Protein AF-A0A494C038-F1 (afdb_monomer_lite)

GO terms:
  GO:0005654 nucleoplasm (C, IDA)

Secondary structure (DSSP, 8-state):
-PPP--TTS-GGGTTS--HHHHHTT-HHHHTSSPEEE-SSTT---EEEHHHHHHTT-EEEEE-SSTT-EEEEE--HHHHTT-

pLDDT: mean 89.25, std 10.22, range [59.44, 97.62]

Radius of gyration: 13.34 Å; chains: 1; bounding box: 34×26×34 Å

Organism: Homo sapiens (NCBI:txid9606)

Foldseek 3Di:
DDDDDPVPQDPVQLVAFAVLCVVVVNVVVRNGDGWDFAPPPPGGHIHRPVSQVVVVFWDWDDDPDDPDIDIHGHPPVVSVVD

Sequence (82 aa):
MEPIVLQSVPHDRYNKTCYICDEQGRESKAATGACMTCNKHGCRQAFHVTCAQFAGLLCEEEGNGADNVQYCGYCKYHFSKL

Structure (mmCIF, N/CA/C/O backbone):
data_AF-A0A494C038-F1
#
_entry.id   AF-A0A494C038-F1
#
loop_
_atom_site.group_PDB
_atom_site.id
_atom_site.type_symbol
_atom_site.label_atom_id
_atom_site.label_alt_id
_atom_site.label_comp_id
_atom_site.label_asym_id
_atom_site.label_entity_id
_atom_site.label_seq_id
_atom_site.pdbx_PDB_ins_code
_atom_site.Cartn_x
_atom_site.Cartn_y
_atom_site.Cartn_z
_atom_site.occupancy
_atom_site.B_iso_or_equiv
_atom_site.auth_seq_id
_atom_site.auth_comp_id
_atom_site.auth_asym_id
_atom_site.auth_atom_id
_atom_site.pdbx_PDB_model_num
ATOM 1 N N . MET A 1 1 ? 21.298 0.762 -9.160 1.00 75.44 1 MET A N 1
ATOM 2 C CA . MET A 1 1 ? 19.842 0.773 -9.402 1.00 75.44 1 MET A CA 1
ATOM 3 C C . MET A 1 1 ? 19.623 0.247 -10.807 1.00 75.44 1 MET A C 1
ATOM 5 O O . MET A 1 1 ? 20.128 0.842 -11.750 1.00 75.44 1 MET A O 1
ATOM 9 N N . GLU A 1 2 ? 18.995 -0.916 -10.915 1.00 81.44 2 GLU A N 1
ATOM 10 C CA . GLU A 1 2 ? 18.631 -1.567 -12.180 1.00 81.44 2 GLU A CA 1
ATOM 11 C C . GLU A 1 2 ? 17.270 -1.043 -12.692 1.00 81.44 2 GLU A C 1
ATOM 13 O O . GLU A 1 2 ? 16.547 -0.397 -11.923 1.00 81.44 2 GLU A O 1
ATOM 18 N N . PRO A 1 3 ? 16.916 -1.226 -13.980 1.00 89.12 3 PRO A N 1
ATOM 19 C CA . PRO A 1 3 ? 15.651 -0.724 -14.513 1.00 89.12 3 PRO A CA 1
ATOM 20 C C . PRO A 1 3 ? 14.434 -1.398 -13.867 1.00 89.12 3 PRO A C 1
ATOM 22 O O . PRO A 1 3 ? 14.426 -2.597 -13.598 1.00 89.12 3 PRO A O 1
ATOM 25 N N . ILE A 1 4 ? 13.365 -0.622 -13.677 1.00 87.88 4 ILE A N 1
ATOM 26 C CA . ILE A 1 4 ? 12.109 -1.116 -13.105 1.00 87.88 4 ILE A CA 1
ATOM 27 C C . ILE A 1 4 ? 11.360 -1.946 -14.154 1.00 87.88 4 ILE A C 1
ATOM 29 O O . ILE A 1 4 ? 10.958 -1.430 -15.199 1.00 87.88 4 ILE A O 1
ATOM 33 N N . VAL A 1 5 ? 11.109 -3.221 -13.850 1.00 91.00 5 VAL A N 1
ATOM 34 C CA . VAL A 1 5 ? 10.335 -4.124 -14.713 1.00 91.00 5 VAL A CA 1
ATOM 35 C C . VAL A 1 5 ? 8.868 -4.116 -14.286 1.00 91.00 5 VAL A C 1
ATOM 37 O O . VAL A 1 5 ? 8.488 -4.738 -13.300 1.00 91.00 5 VAL A O 1
ATOM 40 N N . LEU A 1 6 ? 8.023 -3.403 -15.036 1.00 90.06 6 LEU A N 1
ATOM 41 C CA . LEU A 1 6 ? 6.583 -3.310 -14.747 1.00 90.06 6 LEU A CA 1
ATOM 42 C C . LEU A 1 6 ? 5.768 -4.473 -15.327 1.00 90.06 6 LEU A C 1
ATOM 44 O O . LEU A 1 6 ? 4.705 -4.798 -14.810 1.00 90.06 6 LEU A O 1
ATOM 48 N N . GLN A 1 7 ? 6.262 -5.111 -16.390 1.00 92.31 7 GLN A N 1
ATOM 49 C CA . GLN A 1 7 ? 5.553 -6.179 -17.110 1.00 92.31 7 GLN A CA 1
ATOM 50 C C . GLN A 1 7 ? 5.313 -7.429 -16.251 1.00 92.31 7 GLN A C 1
ATOM 52 O O . GLN A 1 7 ? 4.400 -8.202 -16.519 1.00 92.31 7 GLN A O 1
ATOM 57 N N . SER A 1 8 ? 6.121 -7.623 -15.210 1.00 90.69 8 SER A N 1
ATOM 58 C CA . SER A 1 8 ? 6.013 -8.727 -14.257 1.00 90.69 8 SER A CA 1
ATOM 59 C C . SER A 1 8 ? 5.020 -8.458 -13.121 1.00 90.69 8 SER A C 1
ATOM 61 O O . SER A 1 8 ? 4.779 -9.350 -12.308 1.00 90.69 8 SER A O 1
ATOM 63 N N . VAL A 1 9 ? 4.421 -7.263 -13.040 1.00 92.31 9 VAL A N 1
ATOM 64 C CA . VAL A 1 9 ? 3.398 -6.946 -12.036 1.00 92.31 9 VAL A CA 1
ATOM 65 C C . VAL A 1 9 ? 2.056 -7.548 -12.475 1.00 92.31 9 VAL A C 1
ATOM 67 O O . VAL A 1 9 ? 1.515 -7.134 -13.499 1.00 92.31 9 VAL A O 1
ATOM 70 N N . PRO A 1 10 ? 1.462 -8.488 -11.711 1.00 93.94 10 PRO A N 1
ATOM 71 C CA . PRO A 1 10 ? 0.178 -9.079 -12.080 1.00 93.94 10 PRO A CA 1
ATOM 72 C C . PRO A 1 10 ? -0.933 -8.027 -12.170 1.00 93.94 10 PRO A C 1
ATOM 74 O O . PRO A 1 10 ? -1.084 -7.213 -11.254 1.00 93.94 10 PRO A O 1
ATOM 77 N N . HIS A 1 11 ? -1.757 -8.094 -13.223 1.00 91.19 11 HIS A N 1
ATOM 78 C CA . HIS A 1 11 ? -2.867 -7.158 -13.450 1.00 91.19 11 HIS A CA 1
ATOM 79 C C . HIS A 1 11 ? -3.824 -7.054 -12.254 1.00 91.19 11 HIS A C 1
ATOM 81 O O . HIS A 1 11 ? -4.265 -5.960 -11.912 1.00 91.19 11 HIS A O 1
ATOM 87 N N . ASP A 1 12 ? -4.067 -8.160 -11.549 1.00 92.19 12 ASP A N 1
ATOM 88 C CA . ASP A 1 12 ? -4.932 -8.182 -10.368 1.00 92.19 12 ASP A CA 1
ATOM 89 C C . ASP A 1 12 ? -4.475 -7.240 -9.252 1.00 92.19 12 ASP A C 1
ATOM 91 O O . ASP A 1 12 ? -5.308 -6.806 -8.457 1.00 92.19 12 ASP A O 1
ATOM 95 N N . ARG A 1 13 ? -3.182 -6.886 -9.184 1.00 93.75 13 ARG A N 1
ATOM 96 C CA . ARG A 1 13 ? -2.679 -5.913 -8.203 1.00 93.75 13 ARG A CA 1
ATOM 97 C C . ARG A 1 13 ? -3.203 -4.504 -8.463 1.00 93.75 13 ARG A C 1
ATOM 99 O O . ARG A 1 13 ? -3.373 -3.759 -7.504 1.00 93.75 13 ARG A O 1
ATOM 106 N N . TYR A 1 14 ? -3.479 -4.156 -9.717 1.00 92.25 14 TYR A N 1
ATOM 107 C CA . TYR A 1 14 ? -4.052 -2.861 -10.098 1.00 92.25 14 TYR A CA 1
ATOM 108 C C . TYR A 1 14 ? -5.559 -2.782 -9.832 1.00 92.25 14 TYR A C 1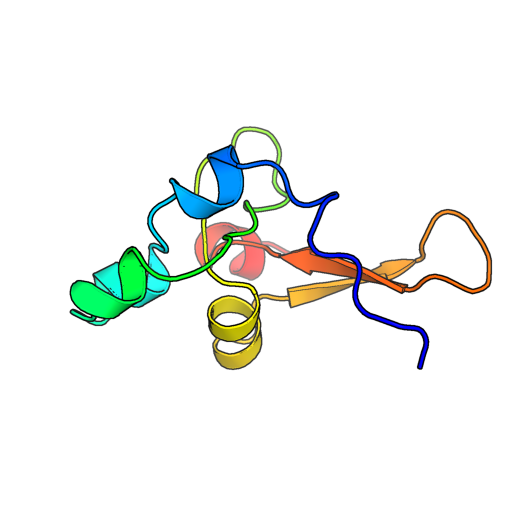
ATOM 110 O O . TYR A 1 14 ? -6.109 -1.696 -9.711 1.00 92.25 14 TYR A O 1
ATOM 118 N N . ASN A 1 15 ? -6.219 -3.933 -9.691 1.00 90.69 15 ASN A N 1
ATOM 119 C CA . ASN A 1 15 ? -7.657 -4.023 -9.428 1.00 90.69 15 ASN A CA 1
ATOM 120 C C . ASN A 1 15 ? -7.991 -4.059 -7.927 1.00 90.69 15 ASN A C 1
ATOM 122 O O . ASN A 1 15 ? -9.154 -4.198 -7.549 1.00 90.69 15 ASN A O 1
ATOM 126 N N . LYS A 1 16 ? -6.984 -4.004 -7.048 1.00 92.69 16 LYS A N 1
ATOM 127 C CA . LYS A 1 16 ? -7.194 -3.981 -5.598 1.00 92.69 16 LYS A CA 1
ATOM 128 C C . LYS A 1 16 ? -7.403 -2.551 -5.117 1.00 92.69 16 LYS A C 1
ATOM 130 O O . LYS A 1 16 ? -6.622 -1.665 -5.443 1.00 92.69 16 LYS A O 1
ATOM 135 N N . THR A 1 17 ? -8.387 -2.371 -4.246 1.00 93.38 17 THR A N 1
ATOM 136 C CA . THR A 1 17 ? -8.598 -1.111 -3.533 1.00 93.38 17 THR A CA 1
ATOM 137 C C . THR A 1 17 ? -7.581 -0.962 -2.407 1.00 93.38 17 THR A C 1
ATOM 139 O O . THR A 1 17 ? -7.461 -1.837 -1.546 1.00 93.38 17 THR A O 1
ATOM 142 N N . CYS A 1 18 ? -6.874 0.168 -2.380 1.00 95.94 18 CYS A N 1
ATOM 143 C CA . CYS A 1 18 ? -6.023 0.529 -1.251 1.00 95.94 18 CYS A CA 1
ATOM 144 C C . CYS A 1 18 ? -6.877 0.997 -0.063 1.00 95.94 18 CYS A C 1
ATOM 146 O O . CYS A 1 18 ? -7.383 2.122 -0.080 1.00 95.94 18 CYS A O 1
ATOM 148 N N . TYR A 1 19 ? -6.977 0.188 0.999 1.00 95.19 19 TYR A N 1
ATOM 149 C CA . TYR A 1 19 ? -7.809 0.526 2.166 1.00 95.19 19 TYR A CA 1
ATOM 150 C C . TYR A 1 19 ? -7.343 1.813 2.872 1.00 95.19 19 TYR A C 1
ATOM 152 O O . TYR A 1 19 ? -8.145 2.552 3.425 1.00 95.19 19 TYR A O 1
ATOM 160 N N . ILE A 1 20 ? -6.044 2.127 2.814 1.00 95.31 20 ILE A N 1
ATOM 161 C CA . ILE A 1 20 ? -5.481 3.349 3.411 1.00 95.31 20 ILE A CA 1
ATOM 162 C C . ILE A 1 20 ? -5.928 4.596 2.635 1.00 95.31 20 ILE A C 1
ATOM 164 O O . ILE A 1 20 ? -6.125 5.658 3.222 1.00 95.31 20 ILE A O 1
ATOM 168 N N . CYS A 1 21 ? -6.056 4.499 1.309 1.00 95.06 21 CYS A N 1
ATOM 169 C CA . CYS A 1 21 ? -6.596 5.593 0.503 1.00 95.06 21 CYS A CA 1
ATOM 170 C C . CYS A 1 21 ? -8.093 5.772 0.765 1.00 95.06 21 CYS A C 1
ATOM 172 O O . CYS A 1 21 ? -8.534 6.911 0.898 1.00 95.06 21 CYS A O 1
ATOM 174 N N . ASP A 1 22 ? -8.821 4.661 0.874 1.00 92.31 22 ASP A N 1
ATOM 175 C CA . ASP A 1 22 ? -10.254 4.624 1.176 1.00 92.31 22 ASP A CA 1
ATOM 176 C C . ASP A 1 22 ? -10.565 5.267 2.539 1.00 92.31 22 ASP A C 1
ATOM 178 O O . ASP A 1 22 ? -11.318 6.234 2.610 1.00 92.31 22 ASP A O 1
ATOM 182 N N . GLU A 1 23 ? -9.855 4.867 3.603 1.00 92.06 23 GLU A N 1
ATOM 183 C CA . GLU A 1 23 ? -9.961 5.470 4.946 1.00 92.06 23 GLU A CA 1
ATOM 184 C C . GLU A 1 23 ? -9.668 6.980 4.965 1.00 92.06 23 GLU A C 1
ATOM 186 O O . GLU A 1 23 ? -10.131 7.699 5.847 1.00 92.06 23 GLU A O 1
ATOM 191 N N . GLN A 1 24 ? -8.873 7.472 4.013 1.00 90.69 24 GLN A N 1
ATOM 192 C CA . GLN A 1 24 ? -8.520 8.889 3.894 1.00 90.69 24 GLN A CA 1
ATOM 193 C C . GLN A 1 24 ? -9.448 9.662 2.944 1.00 90.69 24 GLN A C 1
ATOM 195 O O . GLN A 1 24 ? -9.159 10.818 2.634 1.00 90.69 24 GLN A O 1
ATOM 200 N N . GLY A 1 25 ? -10.516 9.037 2.437 1.00 87.44 25 GLY A N 1
ATOM 201 C CA . GLY A 1 25 ? -11.456 9.652 1.496 1.00 87.44 25 GLY A CA 1
ATOM 202 C C . GLY A 1 25 ? -10.840 9.964 0.128 1.00 87.44 25 GLY A C 1
ATOM 203 O O . GLY A 1 25 ? -11.300 10.856 -0.581 1.00 87.44 25 GLY A O 1
ATOM 204 N N . ARG A 1 26 ? -9.755 9.277 -0.255 1.00 81.06 26 ARG A N 1
ATOM 205 C CA . ARG A 1 26 ? -9.035 9.508 -1.517 1.00 81.06 26 ARG A CA 1
ATOM 206 C C . ARG A 1 26 ? -9.541 8.564 -2.609 1.00 81.06 26 ARG A C 1
ATOM 208 O O . ARG A 1 26 ? -8.766 7.760 -3.124 1.00 81.06 26 ARG A O 1
ATOM 215 N N . GLU A 1 27 ? -10.818 8.678 -2.974 1.00 69.31 27 GLU A N 1
ATOM 216 C CA . GLU A 1 27 ? -11.509 7.762 -3.904 1.00 69.31 27 GLU A CA 1
ATOM 217 C C . GLU A 1 27 ? -10.784 7.612 -5.254 1.00 69.31 27 GLU A C 1
ATOM 219 O O . GLU A 1 27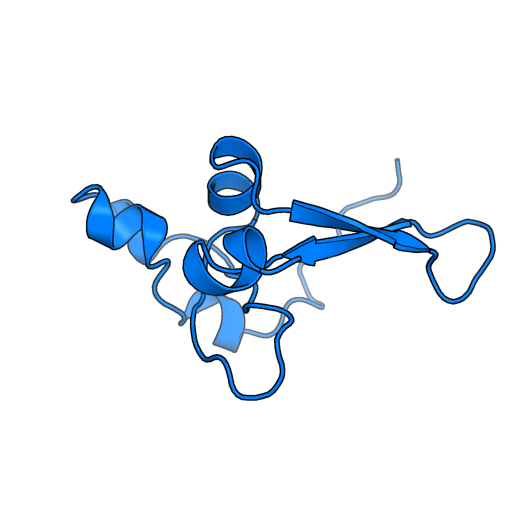 ? -10.486 6.501 -5.690 1.00 69.31 27 GLU A O 1
ATOM 224 N N . SER A 1 28 ? -10.379 8.721 -5.884 1.00 68.06 28 SER A N 1
ATOM 225 C CA . SER A 1 28 ? -9.684 8.696 -7.184 1.00 68.06 28 SER A CA 1
ATOM 226 C C . SER A 1 28 ? -8.291 8.059 -7.129 1.00 68.06 28 SER A C 1
ATOM 228 O O . SER A 1 28 ? -7.824 7.471 -8.107 1.00 68.06 28 SER A O 1
ATOM 230 N N . LYS A 1 29 ? -7.614 8.142 -5.976 1.00 66.50 29 LYS A N 1
ATOM 231 C CA . LYS A 1 29 ? -6.282 7.552 -5.780 1.00 66.50 29 LYS A CA 1
ATOM 232 C C . LYS A 1 29 ? -6.356 6.103 -5.317 1.00 66.50 29 LYS A C 1
ATOM 234 O O . LYS A 1 29 ? -5.418 5.368 -5.588 1.00 66.50 29 LYS A O 1
ATOM 239 N N . ALA A 1 30 ? -7.439 5.680 -4.660 1.00 71.38 30 ALA A N 1
ATOM 240 C CA . ALA A 1 30 ? -7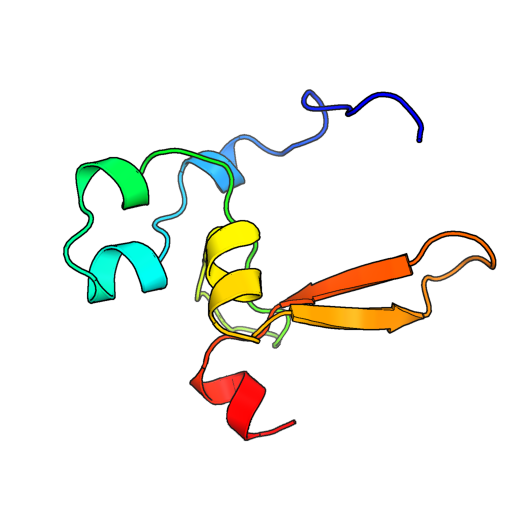.616 4.309 -4.179 1.00 71.38 30 ALA A CA 1
ATOM 241 C C . ALA A 1 30 ? -7.671 3.267 -5.312 1.00 71.38 30 ALA A C 1
ATOM 243 O O . ALA A 1 30 ? -7.331 2.112 -5.062 1.00 71.38 30 ALA A O 1
ATOM 244 N N . ALA A 1 31 ? -8.040 3.692 -6.529 1.00 68.81 31 ALA A N 1
ATOM 245 C CA . ALA A 1 31 ? -8.072 2.880 -7.750 1.00 68.81 31 ALA A CA 1
ATOM 246 C C . ALA A 1 31 ? -6.839 3.056 -8.666 1.00 68.81 31 ALA A C 1
ATOM 248 O O . ALA A 1 31 ? -6.750 2.407 -9.705 1.00 68.81 31 ALA A O 1
ATOM 249 N N . THR A 1 32 ? -5.900 3.950 -8.328 1.00 83.88 32 THR A N 1
ATOM 250 C CA . THR A 1 32 ? -4.756 4.273 -9.197 1.00 83.88 32 THR A CA 1
ATOM 251 C C . THR A 1 32 ? -3.463 3.674 -8.642 1.00 83.88 32 THR A C 1
ATOM 253 O O . THR A 1 32 ? -2.861 4.238 -7.730 1.00 83.88 32 THR A O 1
ATOM 256 N N . GLY A 1 33 ? -2.995 2.577 -9.245 1.00 90.81 33 GLY A N 1
ATOM 257 C CA . GLY A 1 33 ? -1.701 1.951 -8.942 1.00 90.81 33 GLY A CA 1
ATOM 258 C C . GLY A 1 33 ? -1.806 0.471 -8.574 1.00 90.81 33 GLY A C 1
ATOM 259 O O . GLY A 1 33 ? -2.889 -0.057 -8.358 1.00 90.81 33 GLY A O 1
ATOM 260 N N . ALA A 1 34 ? -0.664 -0.218 -8.518 1.00 94.69 34 ALA A N 1
ATOM 261 C CA . ALA A 1 34 ? -0.610 -1.605 -8.062 1.00 94.69 34 ALA A CA 1
ATOM 262 C C . ALA A 1 34 ? -0.533 -1.663 -6.530 1.00 94.69 34 ALA A C 1
ATOM 264 O O . ALA A 1 34 ? 0.369 -1.080 -5.919 1.00 94.69 34 ALA A O 1
ATOM 265 N N . CYS A 1 35 ? -1.442 -2.404 -5.904 1.00 96.00 35 CYS A N 1
ATOM 266 C CA . CYS A 1 35 ? -1.379 -2.688 -4.477 1.00 96.00 35 CYS A CA 1
ATOM 267 C C . CYS A 1 35 ? -0.514 -3.917 -4.172 1.00 96.00 35 CYS A C 1
ATOM 269 O O . CYS A 1 35 ? -0.442 -4.879 -4.941 1.00 96.00 35 CYS A O 1
ATOM 271 N N . MET A 1 36 ? 0.065 -3.916 -2.975 1.00 95.94 36 MET A N 1
ATOM 272 C CA . MET A 1 36 ? 0.518 -5.126 -2.298 1.00 95.94 36 MET A CA 1
ATOM 273 C C . MET A 1 36 ? -0.549 -5.600 -1.304 1.00 95.94 36 MET A C 1
ATOM 275 O O . MET A 1 36 ? -1.482 -4.865 -0.974 1.00 95.94 36 MET A O 1
ATOM 279 N N . THR A 1 37 ? -0.432 -6.844 -0.847 1.00 97.00 37 THR A N 1
ATOM 280 C CA . THR A 1 37 ? -1.344 -7.440 0.143 1.00 97.00 37 THR A CA 1
ATOM 281 C C . THR A 1 37 ? -0.609 -7.627 1.463 1.00 97.00 37 THR A C 1
ATOM 283 O O . THR A 1 37 ? 0.604 -7.826 1.470 1.00 97.00 37 THR A O 1
ATOM 286 N N . CYS A 1 38 ? -1.341 -7.561 2.574 1.00 97.31 38 CYS A N 1
ATOM 287 C CA . CYS A 1 38 ? -0.802 -7.880 3.889 1.00 97.31 38 CYS A CA 1
ATOM 288 C C . CYS A 1 38 ? -0.134 -9.268 3.898 1.00 97.31 38 CYS A C 1
ATOM 290 O O . CYS A 1 38 ? -0.736 -10.245 3.460 1.00 97.31 38 CYS A O 1
ATOM 292 N N . ASN A 1 39 ? 1.073 -9.357 4.460 1.00 96.75 39 ASN A N 1
ATOM 293 C CA . ASN A 1 39 ? 1.874 -10.585 4.507 1.00 96.75 39 ASN A CA 1
ATOM 294 C C . ASN A 1 39 ? 1.328 -11.641 5.490 1.00 96.75 39 ASN A C 1
ATOM 296 O O . ASN A 1 39 ? 1.759 -12.791 5.495 1.00 96.75 39 ASN A O 1
ATOM 300 N N . LYS A 1 40 ? 0.350 -11.288 6.337 1.00 96.62 40 LYS A N 1
ATOM 301 C CA . LYS A 1 40 ? -0.287 -12.257 7.232 1.00 96.62 40 LYS A CA 1
ATOM 302 C C . LYS A 1 40 ? -1.175 -13.212 6.434 1.00 96.62 40 LYS A C 1
ATOM 304 O O . LYS A 1 40 ? -2.139 -12.784 5.800 1.00 96.62 40 LYS A O 1
ATOM 309 N N . HIS A 1 41 ? -0.912 -14.512 6.565 1.00 95.88 41 HIS A N 1
ATOM 310 C CA . HIS A 1 41 ? -1.714 -15.567 5.947 1.00 95.88 41 HIS A CA 1
ATOM 311 C C . HIS A 1 41 ? -3.223 -15.385 6.200 1.00 95.88 41 HIS A C 1
ATOM 313 O O . HIS A 1 41 ? -3.664 -15.222 7.339 1.00 95.88 41 HIS A O 1
ATOM 319 N N . GLY A 1 42 ? -4.011 -15.414 5.122 1.00 95.88 42 GLY A N 1
ATOM 320 C CA . GLY A 1 42 ? -5.468 -15.245 5.154 1.00 95.88 42 GLY A CA 1
ATOM 321 C C . GLY A 1 42 ? -5.959 -13.794 5.230 1.00 95.88 42 GLY A C 1
ATOM 322 O O . GLY A 1 42 ? -7.157 -13.554 5.068 1.00 95.88 42 GLY A O 1
ATOM 323 N N . CYS A 1 43 ? -5.078 -12.808 5.426 1.00 97.38 43 CYS A N 1
ATOM 324 C CA . CYS A 1 43 ? -5.468 -11.403 5.396 1.00 97.38 43 CYS A CA 1
ATOM 325 C C . CYS A 1 43 ? -5.681 -10.926 3.954 1.00 97.38 43 CYS A C 1
ATOM 327 O O . CYS A 1 43 ? -4.853 -11.157 3.079 1.00 97.38 43 CYS A O 1
ATOM 329 N N . ARG A 1 44 ? -6.792 -10.224 3.708 1.00 95.75 44 ARG A N 1
ATOM 330 C CA . ARG A 1 44 ? -7.152 -9.694 2.379 1.00 95.75 44 ARG A CA 1
ATOM 331 C C . ARG A 1 44 ? -6.954 -8.184 2.247 1.00 95.75 44 ARG A C 1
ATOM 333 O O . ARG A 1 44 ? -7.326 -7.615 1.226 1.00 95.75 44 ARG A O 1
ATOM 340 N N . GLN A 1 45 ? -6.399 -7.539 3.275 1.00 97.19 45 GLN A N 1
ATOM 341 C CA . GLN A 1 45 ? -6.135 -6.104 3.248 1.00 97.19 45 GLN A CA 1
ATOM 342 C C . GLN A 1 45 ? -5.063 -5.793 2.205 1.00 97.19 45 GLN A C 1
ATOM 344 O O . GLN A 1 45 ? -3.991 -6.404 2.214 1.00 97.19 45 GLN A O 1
ATOM 349 N N . ALA A 1 46 ? -5.364 -4.837 1.331 1.00 96.81 46 ALA A N 1
ATOM 350 C CA . ALA A 1 46 ? -4.493 -4.401 0.253 1.00 96.81 46 ALA A CA 1
ATOM 351 C C . ALA A 1 46 ? -4.248 -2.895 0.337 1.00 96.81 46 ALA A C 1
ATOM 353 O O . ALA A 1 46 ? -5.103 -2.125 0.778 1.00 96.81 46 ALA A O 1
ATOM 354 N N . PHE A 1 47 ? -3.052 -2.480 -0.054 1.00 97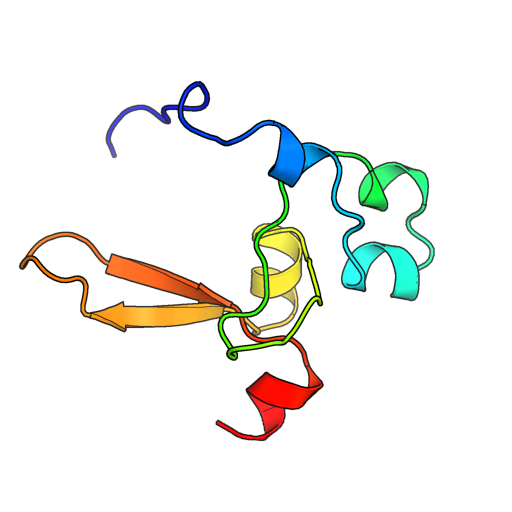.06 47 PHE A N 1
ATOM 355 C CA . PHE A 1 47 ? -2.620 -1.094 0.033 1.00 97.06 47 PHE A CA 1
ATOM 356 C C . PHE A 1 47 ? -1.511 -0.807 -0.971 1.00 97.06 47 PHE A C 1
ATOM 358 O O . PHE A 1 47 ? -0.743 -1.691 -1.351 1.00 97.06 47 PHE A O 1
ATOM 365 N N . HIS A 1 48 ? -1.402 0.450 -1.389 1.00 96.62 48 HIS A N 1
ATOM 366 C CA . HIS A 1 48 ? -0.251 0.894 -2.163 1.00 96.62 48 HIS A CA 1
ATOM 367 C C . HIS A 1 48 ? 1.023 0.795 -1.327 1.00 96.62 48 HIS A C 1
ATOM 369 O O . HIS A 1 48 ? 1.015 1.127 -0.139 1.00 96.62 48 HIS A O 1
ATOM 375 N N . VAL A 1 49 ? 2.127 0.423 -1.977 1.00 95.50 49 VAL A N 1
ATOM 376 C CA . VAL A 1 49 ? 3.456 0.352 -1.348 1.00 95.50 49 VAL A CA 1
ATOM 377 C C . VAL A 1 49 ? 3.808 1.688 -0.687 1.00 95.50 49 VAL A C 1
ATOM 379 O O . VAL A 1 49 ? 4.159 1.727 0.487 1.00 95.50 49 VAL A O 1
ATOM 382 N N . THR A 1 50 ? 3.597 2.802 -1.392 1.00 94.69 50 THR A N 1
ATOM 383 C CA . THR A 1 50 ? 3.841 4.152 -0.858 1.00 94.69 50 THR A CA 1
ATOM 384 C C . THR A 1 50 ? 2.936 4.487 0.326 1.00 94.69 50 THR A C 1
ATOM 386 O O . THR A 1 50 ? 3.381 5.115 1.279 1.00 94.69 50 THR A O 1
ATOM 389 N N . CYS A 1 51 ? 1.676 4.043 0.320 1.00 95.69 51 CYS A N 1
ATOM 390 C CA . CYS A 1 51 ? 0.760 4.268 1.441 1.00 95.69 51 CYS A CA 1
ATOM 391 C C . CYS A 1 51 ? 1.185 3.495 2.693 1.00 95.69 51 CYS A C 1
ATOM 393 O O . CYS A 1 51 ? 1.135 4.059 3.783 1.00 95.69 51 CYS A O 1
ATOM 395 N N . ALA A 1 52 ? 1.635 2.246 2.547 1.00 96.38 52 ALA A N 1
ATOM 396 C CA . ALA A 1 52 ? 2.211 1.498 3.660 1.00 96.38 52 ALA A CA 1
ATOM 397 C C . ALA A 1 52 ? 3.512 2.124 4.161 1.00 96.38 52 ALA A C 1
ATOM 399 O O . ALA A 1 52 ? 3.685 2.243 5.369 1.00 96.38 52 ALA A O 1
ATOM 400 N N . GLN A 1 53 ? 4.382 2.584 3.260 1.00 96.12 53 GLN A N 1
ATOM 401 C CA . GLN A 1 53 ? 5.621 3.268 3.629 1.00 96.12 53 GLN A CA 1
ATOM 402 C C . GLN A 1 53 ? 5.346 4.521 4.472 1.00 96.12 53 GLN A C 1
ATOM 404 O O . GLN A 1 53 ? 5.882 4.649 5.567 1.00 96.12 53 GLN A O 1
ATOM 409 N N . PHE A 1 54 ? 4.457 5.409 4.009 1.00 95.31 54 PHE A N 1
ATOM 410 C CA . PHE A 1 54 ? 4.070 6.612 4.760 1.00 9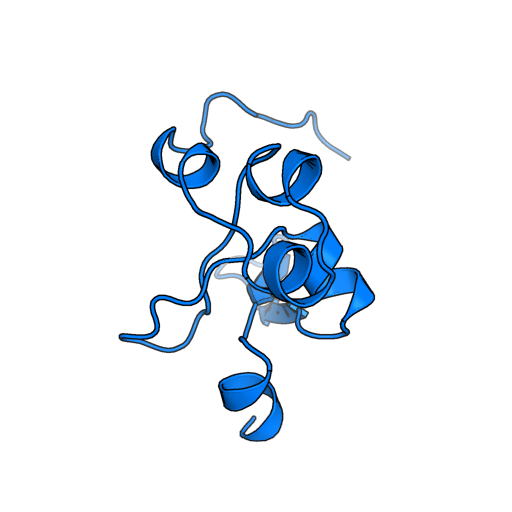5.31 54 PHE A CA 1
ATOM 411 C C . PHE A 1 54 ? 3.413 6.294 6.106 1.00 95.31 54 PHE A C 1
ATOM 413 O O . PHE A 1 54 ? 3.540 7.071 7.047 1.00 95.31 54 PHE A O 1
ATOM 420 N N . ALA A 1 55 ? 2.701 5.171 6.197 1.00 95.75 55 ALA A N 1
ATOM 421 C CA . ALA A 1 55 ? 2.058 4.722 7.425 1.00 95.75 55 ALA A CA 1
ATOM 422 C C . ALA A 1 55 ? 2.990 3.919 8.355 1.00 95.75 55 ALA A C 1
ATOM 424 O O . ALA A 1 55 ? 2.537 3.504 9.419 1.00 95.75 55 ALA A O 1
ATOM 425 N N . GLY A 1 56 ? 4.250 3.676 7.971 1.00 96.56 56 GLY A N 1
ATOM 426 C CA . GLY A 1 56 ? 5.196 2.876 8.757 1.00 96.56 56 GLY A CA 1
ATOM 427 C C . GLY A 1 56 ? 4.846 1.385 8.830 1.00 96.56 56 GLY A C 1
ATOM 428 O O . GLY A 1 56 ? 5.128 0.745 9.831 1.00 96.56 56 GLY A O 1
ATOM 429 N N . LEU A 1 57 ? 4.192 0.843 7.799 1.00 97.44 57 LEU A N 1
ATOM 430 C CA . LEU A 1 57 ? 3.647 -0.522 7.762 1.00 97.44 57 LEU A CA 1
ATOM 431 C C . LEU A 1 57 ? 4.476 -1.516 6.926 1.00 97.44 57 LEU A C 1
ATOM 433 O O . LEU A 1 57 ? 4.059 -2.665 6.752 1.00 97.44 57 LEU A O 1
ATOM 437 N N . LEU A 1 58 ? 5.597 -1.069 6.353 1.00 96.19 58 LEU A N 1
ATOM 438 C CA . LEU A 1 58 ? 6.534 -1.924 5.621 1.00 96.19 58 LEU A CA 1
ATOM 439 C C . LEU A 1 58 ? 7.617 -2.449 6.562 1.00 96.19 58 LEU A C 1
ATOM 441 O O . LEU A 1 58 ? 8.144 -1.697 7.378 1.00 96.19 58 LEU A O 1
ATOM 445 N N . CYS A 1 59 ? 7.965 -3.718 6.398 1.00 93.69 59 CYS A N 1
ATOM 446 C CA . CYS A 1 59 ? 9.051 -4.381 7.102 1.00 93.69 59 CYS A CA 1
ATOM 447 C C . CYS A 1 59 ? 10.057 -4.920 6.084 1.00 93.69 59 CYS A C 1
ATOM 449 O O . CYS A 1 59 ? 9.677 -5.405 5.016 1.00 93.69 59 CYS A O 1
ATOM 451 N N . GLU A 1 60 ? 11.333 -4.822 6.432 1.00 91.31 60 GLU A N 1
ATOM 452 C CA . GLU A 1 60 ? 12.421 -5.468 5.703 1.00 91.31 60 GLU A CA 1
ATOM 453 C C . GLU A 1 60 ? 1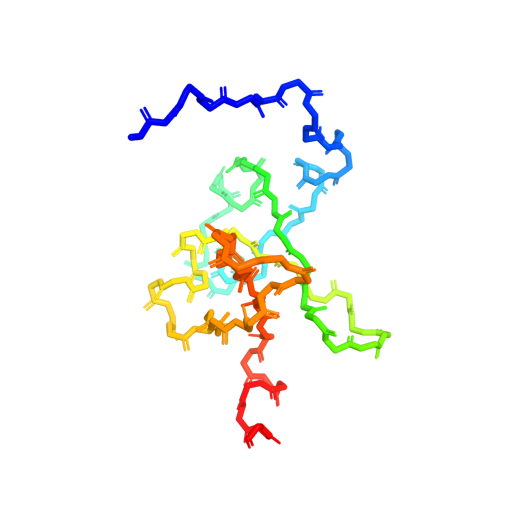2.566 -6.905 6.203 1.00 91.31 60 GLU A C 1
ATOM 455 O O . GLU A 1 60 ? 12.607 -7.147 7.408 1.00 91.31 60 GLU A O 1
ATOM 460 N N . GLU A 1 61 ? 12.628 -7.853 5.277 1.00 85.81 61 GLU A N 1
ATOM 461 C CA . GLU A 1 61 ? 12.926 -9.255 5.543 1.00 85.81 61 GLU A CA 1
ATOM 462 C C . GLU A 1 61 ? 14.173 -9.668 4.752 1.00 85.81 61 GLU A C 1
ATOM 464 O O . GLU A 1 61 ? 14.390 -9.233 3.612 1.00 85.81 61 GLU A O 1
ATOM 469 N N . GLU A 1 62 ? 15.007 -10.504 5.377 1.00 76.62 62 GLU A N 1
ATOM 470 C CA . GLU A 1 62 ? 16.182 -11.093 4.737 1.00 76.62 62 GLU A CA 1
ATOM 471 C C . GLU A 1 62 ? 15.715 -11.941 3.549 1.00 76.62 62 GLU A C 1
ATOM 473 O O . GLU A 1 62 ? 14.987 -12.923 3.710 1.00 76.62 62 GLU A O 1
ATOM 478 N N . GLY A 1 63 ? 16.086 -11.539 2.332 1.00 65.06 63 GLY A N 1
ATOM 479 C CA . GLY A 1 63 ? 15.738 -12.301 1.141 1.00 65.06 63 GLY A CA 1
ATOM 480 C C . GLY A 1 63 ? 16.485 -13.633 1.078 1.00 65.06 63 GLY A C 1
ATOM 481 O O . GLY A 1 63 ? 17.560 -13.810 1.647 1.00 65.06 63 GLY A O 1
ATOM 482 N N . ASN A 1 64 ? 15.944 -14.576 0.306 1.00 65.44 64 ASN A N 1
ATOM 483 C CA . ASN A 1 64 ? 16.508 -15.917 0.096 1.00 65.44 64 ASN A CA 1
ATOM 484 C C . ASN A 1 64 ? 17.869 -15.953 -0.654 1.00 65.44 64 ASN A C 1
ATOM 486 O O . ASN A 1 64 ? 18.303 -17.022 -1.081 1.00 65.44 64 ASN A O 1
ATOM 490 N N . GLY A 1 65 ? 18.552 -14.819 -0.830 1.00 60.53 65 GLY A N 1
ATOM 491 C CA . GLY A 1 65 ? 19.866 -14.702 -1.462 1.00 60.53 65 GLY A CA 1
ATOM 492 C C . GLY A 1 65 ? 20.536 -13.386 -1.068 1.00 60.53 65 GLY A C 1
ATOM 493 O O . GLY A 1 65 ? 19.854 -12.376 -0.923 1.00 60.53 65 GLY A O 1
ATOM 494 N N . ALA A 1 66 ? 21.859 -13.419 -0.900 1.00 59.44 66 ALA A N 1
ATOM 495 C CA . ALA A 1 66 ? 22.673 -12.437 -0.173 1.00 59.44 66 ALA A CA 1
ATOM 496 C C . ALA A 1 66 ? 22.604 -10.963 -0.642 1.00 59.44 66 ALA A C 1
ATOM 498 O O . ALA A 1 66 ? 23.162 -10.110 0.038 1.00 59.44 66 ALA A O 1
ATOM 499 N N . ASP A 1 67 ? 21.901 -10.652 -1.737 1.00 65.81 67 ASP A N 1
ATOM 500 C CA . ASP A 1 67 ? 21.874 -9.314 -2.346 1.00 65.81 67 ASP A CA 1
ATOM 501 C C . ASP A 1 67 ? 20.463 -8.722 -2.552 1.00 65.81 67 ASP A C 1
ATOM 503 O O . ASP A 1 67 ? 20.342 -7.586 -3.008 1.00 65.81 67 ASP A O 1
ATOM 507 N N . ASN A 1 68 ? 19.384 -9.441 -2.203 1.00 69.88 68 ASN A N 1
ATOM 508 C CA . ASN A 1 68 ? 18.012 -8.952 -2.398 1.00 69.88 68 ASN A CA 1
ATOM 509 C C . ASN A 1 68 ? 17.310 -8.706 -1.058 1.00 69.88 68 ASN A C 1
ATOM 511 O O . ASN A 1 68 ? 16.969 -9.649 -0.349 1.00 69.88 68 ASN A O 1
ATOM 515 N N . VAL A 1 69 ? 17.034 -7.440 -0.737 1.00 80.88 69 VAL A N 1
ATOM 516 C CA . VAL A 1 69 ? 16.164 -7.075 0.394 1.00 80.88 69 VAL A CA 1
ATOM 517 C C . VAL A 1 69 ? 14.710 -7.274 -0.021 1.00 80.88 69 VAL A C 1
ATOM 519 O O . VAL A 1 69 ? 14.260 -6.706 -1.021 1.00 80.88 69 VAL A O 1
ATOM 522 N N . GLN A 1 70 ? 13.961 -8.070 0.742 1.00 86.44 70 GLN A N 1
ATOM 523 C CA . GLN A 1 70 ? 12.535 -8.248 0.508 1.00 86.44 70 GLN A CA 1
ATOM 524 C C . GLN A 1 70 ? 11.747 -7.299 1.409 1.00 86.44 70 GLN A C 1
ATOM 526 O O . GLN A 1 70 ? 11.881 -7.325 2.625 1.00 86.44 70 GLN A O 1
ATOM 531 N N . TYR A 1 71 ? 10.878 -6.483 0.816 1.00 91.12 71 TYR A N 1
ATOM 532 C CA . TYR A 1 71 ? 9.935 -5.667 1.578 1.00 91.12 71 TYR A CA 1
ATOM 533 C C . TYR A 1 71 ? 8.580 -6.363 1.653 1.00 91.12 71 TYR A C 1
ATOM 535 O O . TYR A 1 71 ? 7.923 -6.591 0.632 1.00 91.12 71 TYR A O 1
ATOM 543 N N . CYS A 1 72 ? 8.136 -6.662 2.868 1.00 94.56 72 CYS A N 1
ATOM 544 C CA . CYS A 1 72 ? 6.786 -7.131 3.144 1.00 94.56 72 CYS A CA 1
ATOM 545 C C . CYS A 1 72 ? 5.976 -6.019 3.829 1.00 94.56 72 CYS A C 1
ATOM 547 O O . CYS A 1 72 ? 6.517 -5.049 4.352 1.00 94.56 72 CYS A O 1
ATOM 549 N N . GLY A 1 73 ? 4.648 -6.109 3.773 1.00 96.19 73 GLY A N 1
ATOM 550 C CA . GLY A 1 73 ? 3.764 -5.108 4.367 1.00 96.19 73 GLY A CA 1
ATOM 551 C C . GLY A 1 73 ? 2.718 -5.760 5.251 1.00 96.19 73 GLY A C 1
ATOM 552 O O . GLY A 1 73 ? 2.150 -6.790 4.883 1.00 96.19 73 GLY A O 1
ATOM 553 N N . TYR A 1 74 ? 2.396 -5.141 6.382 1.00 97.56 74 TYR A N 1
ATOM 554 C CA . TYR A 1 74 ? 1.358 -5.614 7.298 1.00 97.56 74 TYR A CA 1
ATOM 555 C C . TYR A 1 74 ? 0.268 -4.552 7.453 1.00 97.56 74 TYR A C 1
ATOM 557 O O . TYR A 1 74 ? 0.557 -3.370 7.583 1.00 97.56 74 TYR A O 1
ATOM 565 N N . CYS A 1 75 ? -1.013 -4.935 7.436 1.00 97.62 75 CYS A N 1
ATOM 566 C CA . CYS A 1 75 ? -2.069 -3.963 7.735 1.00 97.62 75 CYS A CA 1
ATOM 567 C C . CYS A 1 75 ? -1.936 -3.468 9.184 1.00 97.62 75 CYS A C 1
ATOM 569 O O . CYS A 1 75 ? -1.375 -4.177 10.019 1.00 97.62 75 CYS A O 1
ATOM 571 N N . LYS A 1 76 ? -2.515 -2.302 9.507 1.00 96.31 76 LYS A N 1
ATOM 572 C CA . LYS A 1 76 ? -2.443 -1.686 10.852 1.00 96.31 76 LYS A CA 1
ATOM 573 C C . LYS A 1 76 ? -2.663 -2.691 11.996 1.00 96.31 76 LYS A C 1
ATOM 575 O O . LYS A 1 76 ? -1.902 -2.705 12.954 1.00 96.31 76 LYS A O 1
ATOM 580 N N . TYR A 1 77 ? -3.664 -3.564 11.861 1.00 96.75 77 TYR A N 1
ATOM 581 C CA . TYR A 1 77 ? -3.996 -4.583 12.861 1.00 96.75 77 TYR A CA 1
ATOM 582 C C . TYR A 1 77 ? -2.930 -5.677 13.030 1.00 96.75 77 TYR A C 1
ATOM 584 O O . TYR A 1 77 ? -2.708 -6.154 14.139 1.00 96.75 77 TYR A O 1
ATOM 592 N N . HIS A 1 78 ? -2.309 -6.130 11.939 1.00 97.44 78 HIS A N 1
ATOM 593 C CA . HIS A 1 78 ? -1.272 -7.163 12.014 1.00 97.44 78 HIS A CA 1
ATOM 594 C C . HIS A 1 78 ? 0.092 -6.577 12.354 1.00 97.44 78 HIS A C 1
ATOM 596 O O . HIS A 1 78 ? 0.869 -7.243 13.024 1.00 97.44 78 HIS A O 1
ATOM 602 N N . PHE A 1 79 ? 0.349 -5.334 11.949 1.00 96.44 79 PHE A N 1
ATOM 603 C CA . PHE A 1 79 ? 1.556 -4.613 12.319 1.00 96.44 79 PHE A CA 1
ATOM 604 C C . PHE A 1 79 ? 1.617 -4.348 13.825 1.00 96.44 79 PHE A C 1
ATOM 606 O O . PHE A 1 79 ? 2.641 -4.584 14.441 1.00 96.44 79 PHE A O 1
ATOM 613 N N . SER A 1 80 ? 0.502 -3.970 14.461 1.00 95.25 80 SER A N 1
ATOM 614 C CA . SER A 1 80 ? 0.453 -3.764 15.919 1.00 95.25 80 SER A CA 1
ATOM 615 C C . SER A 1 80 ? 0.629 -5.044 16.755 1.00 95.25 80 SER A C 1
ATOM 617 O O . SER A 1 80 ? 0.470 -5.000 17.972 1.00 95.25 80 SER A O 1
ATOM 619 N N . LYS A 1 81 ? 0.817 -6.199 16.110 1.00 92.19 81 LYS A N 1
ATOM 620 C CA . LYS A 1 81 ? 0.946 -7.526 16.727 1.00 92.19 81 LYS A CA 1
ATOM 621 C C . LYS A 1 81 ? 2.260 -8.227 16.364 1.00 92.19 81 LYS A C 1
ATOM 623 O O . LYS A 1 81 ? 2.420 -9.390 16.735 1.00 92.19 81 LYS A O 1
ATOM 628 N N . LEU A 1 82 ? 3.108 -7.560 15.583 1.00 85.19 82 LEU A N 1
ATOM 629 C CA . LEU A 1 82 ? 4.509 -7.923 15.384 1.00 85.19 82 LEU A CA 1
ATOM 630 C C . LEU A 1 82 ? 5.292 -7.537 16.639 1.00 85.19 82 LEU A C 1
ATOM 632 O O . LEU A 1 82 ? 6.131 -8.363 17.049 1.00 85.19 82 LEU A O 1
#

InterPro domains:
  IPR001965 Zinc finger, PHD-type [SM00249] (17-76)
  IPR013083 Zinc finger, RING/FYVE/PHD-type [G3DSA:3.30.40.10] (3-80)
  IPR019787 Zinc finger, PHD-finger [PS50016] (15-78)
  IPR034732 Extended PHD (ePHD) domain [PS51805] (1-79)
  IPR050701 Histone Modification Regulator [PTHR13793] (1-79)